Protein AF-A0ABD4W4F1-F1 (afdb_monomer_lite)

pLDDT: mean 93.48, std 4.85, range [56.66, 98.19]

Radius of gyration: 21.26 Å; chains: 1; bounding box: 43×36×50 Å

Secondary structure (DSSP, 8-state):
-HHHHHHHHHTTTSSTT-GGGEEGGGTEEEEEEEE-SSTT-SSPEEEEEEE-HHHHHHHHHHHHHHHHHHHHHHHHHTTSB----GGGGGTS---EETTEE--

Organism: NCBI:txid1584

Foldseek 3Di:
DVVVVVVCVVCPPPWQPDPVQADPVVRKGKDWDWDDPDPPDPGTDIDIDIGHPVVVVVVVVVVVVVVVVVVVVLVVQAQHQDDDDPVCVVPDDWDDDPSGTHD

Structure (mmCIF, N/CA/C/O backbone):
data_AF-A0ABD4W4F1-F1
#
_entry.id   AF-A0ABD4W4F1-F1
#
loop_
_atom_site.group_PDB
_atom_site.id
_atom_site.type_symbol
_atom_site.label_atom_id
_atom_site.label_alt_id
_atom_site.label_comp_id
_atom_site.label_asym_id
_atom_site.label_entity_id
_atom_site.label_seq_id
_atom_site.pdbx_PDB_ins_code
_atom_site.Cartn_x
_atom_site.Cartn_y
_atom_site.Cartn_z
_atom_site.occupancy
_atom_site.B_iso_or_equiv
_atom_site.auth_seq_id
_atom_site.auth_comp_id
_atom_site.auth_asym_id
_atom_site.auth_atom_id
_atom_site.pdbx_PDB_model_num
ATOM 1 N N . ALA A 1 1 ? -9.148 12.776 -2.364 1.00 56.66 1 ALA A N 1
ATOM 2 C CA . ALA A 1 1 ? -9.679 12.277 -1.079 1.00 56.66 1 ALA A CA 1
ATOM 3 C C . ALA A 1 1 ? -8.576 12.339 -0.018 1.00 56.66 1 ALA A C 1
ATOM 5 O O . ALA A 1 1 ? -7.902 11.344 0.211 1.00 56.66 1 ALA A O 1
ATOM 6 N N . SER A 1 2 ? -8.331 13.518 0.564 1.00 84.56 2 SER A N 1
ATOM 7 C CA . SER A 1 2 ? -7.242 13.734 1.534 1.00 84.56 2 SER A CA 1
ATOM 8 C C . SER A 1 2 ? -7.537 13.111 2.900 1.00 84.56 2 SER A C 1
ATOM 10 O O . SER A 1 2 ? -6.657 12.469 3.450 1.00 84.56 2 SER A O 1
ATOM 12 N N . PHE A 1 3 ? -8.778 13.203 3.396 1.00 90.38 3 PHE A N 1
ATOM 13 C CA . PHE A 1 3 ? -9.163 12.704 4.726 1.00 90.38 3 PHE A CA 1
ATOM 14 C C . PHE A 1 3 ? -8.828 11.222 4.948 1.00 90.38 3 PHE A C 1
ATOM 16 O O . PHE A 1 3 ? -8.102 10.885 5.875 1.00 90.38 3 PHE A O 1
ATOM 23 N N . VAL A 1 4 ? -9.303 10.336 4.062 1.00 90.56 4 VAL A N 1
ATOM 24 C CA . VAL A 1 4 ? -9.057 8.886 4.180 1.00 90.56 4 VAL A CA 1
ATOM 25 C C . VAL A 1 4 ? -7.562 8.575 4.133 1.00 90.56 4 VAL A C 1
ATOM 27 O O . VAL A 1 4 ? -7.087 7.722 4.874 1.00 90.56 4 VAL A O 1
ATOM 30 N N . HIS A 1 5 ? -6.813 9.272 3.275 1.00 93.00 5 HIS A N 1
ATOM 31 C CA . HIS A 1 5 ? -5.370 9.090 3.174 1.00 93.00 5 HIS A CA 1
ATOM 32 C C . HIS A 1 5 ? -4.656 9.523 4.458 1.00 93.00 5 HIS A C 1
ATOM 34 O O . HIS A 1 5 ? -3.864 8.754 4.987 1.00 93.00 5 HIS A O 1
ATOM 40 N N . SER A 1 6 ? -4.975 10.708 4.983 1.00 92.81 6 SER A N 1
ATOM 41 C CA . SER A 1 6 ? -4.426 11.214 6.242 1.00 92.81 6 SER A CA 1
ATOM 42 C C . SER A 1 6 ? -4.730 10.278 7.410 1.00 92.81 6 SER A C 1
ATOM 44 O O . SER A 1 6 ? -3.810 9.919 8.133 1.00 92.81 6 SER A O 1
ATOM 46 N N . LEU A 1 7 ? -5.974 9.801 7.527 1.00 94.00 7 LEU A N 1
ATOM 47 C CA . LEU A 1 7 ? -6.388 8.869 8.580 1.00 94.00 7 LEU A CA 1
ATOM 48 C C . LEU A 1 7 ? -5.610 7.544 8.518 1.00 94.00 7 LEU A C 1
ATOM 50 O O . LEU A 1 7 ? -5.205 7.004 9.541 1.00 94.00 7 LEU A O 1
ATOM 54 N N . ILE A 1 8 ? -5.386 7.009 7.312 1.00 93.75 8 ILE A N 1
ATOM 55 C CA . ILE A 1 8 ? -4.582 5.792 7.136 1.00 93.75 8 ILE A CA 1
ATOM 56 C C . ILE A 1 8 ? -3.120 6.052 7.505 1.00 93.75 8 ILE A C 1
ATOM 58 O O . ILE A 1 8 ? -2.515 5.211 8.159 1.00 93.75 8 ILE A O 1
ATOM 62 N N . MET A 1 9 ? -2.552 7.184 7.080 1.00 94.88 9 MET A N 1
ATOM 63 C CA . MET A 1 9 ? -1.149 7.526 7.335 1.00 94.88 9 MET A CA 1
ATOM 64 C C . MET A 1 9 ? -0.866 7.769 8.817 1.00 94.88 9 MET A C 1
ATOM 66 O O . MET A 1 9 ? 0.167 7.329 9.308 1.00 94.88 9 MET A O 1
ATOM 70 N N . GLU A 1 10 ? -1.787 8.420 9.526 1.00 95.50 10 GLU A N 1
ATOM 71 C CA . GLU A 1 10 ? -1.695 8.667 10.968 1.00 95.50 10 GLU A CA 1
ATOM 72 C C . GLU A 1 10 ? -1.617 7.364 11.772 1.00 95.50 10 GLU A C 1
ATOM 74 O O . GLU A 1 10 ? -0.819 7.247 12.695 1.00 95.50 10 GLU A O 1
ATOM 79 N N . HIS A 1 11 ? -2.396 6.361 11.371 1.00 95.38 11 HIS A N 1
ATOM 80 C CA . HIS A 1 11 ? -2.513 5.082 12.069 1.00 95.38 11 HIS A CA 1
ATOM 81 C C . HIS A 1 11 ? -1.644 3.961 11.484 1.00 95.38 11 HIS A C 1
ATOM 83 O O . HIS A 1 11 ? -1.759 2.796 11.885 1.00 95.38 11 HIS A O 1
ATOM 89 N N . MET A 1 12 ? -0.791 4.288 10.513 1.00 94.50 12 MET A N 1
ATOM 90 C CA . MET A 1 12 ? 0.039 3.308 9.829 1.00 94.50 12 MET A CA 1
ATOM 91 C C . MET A 1 12 ? 1.119 2.757 10.758 1.00 94.50 12 MET A C 1
ATOM 93 O O . MET A 1 12 ? 1.896 3.496 11.356 1.00 94.50 12 MET A O 1
ATOM 97 N N . GLY A 1 13 ? 1.207 1.432 10.836 1.00 94.69 13 GLY A N 1
ATOM 98 C CA . GLY A 1 13 ? 2.156 0.724 11.695 1.00 94.69 13 GLY A CA 1
ATOM 99 C C . GLY A 1 13 ? 1.669 0.529 13.132 1.00 94.69 13 GLY A C 1
ATOM 100 O O . GLY A 1 13 ? 2.350 -0.128 13.924 1.00 94.69 13 GLY A O 1
ATOM 101 N N . GLU A 1 14 ? 0.491 1.045 13.484 1.00 96.00 14 GLU A N 1
ATOM 102 C CA . GLU A 1 14 ? -0.037 0.932 14.836 1.00 96.00 14 GLU A CA 1
ATOM 103 C C . GLU A 1 14 ? -0.737 -0.397 15.115 1.00 96.00 14 GLU A C 1
ATOM 105 O O . GLU A 1 14 ? -0.739 -0.825 16.265 1.00 96.00 14 GLU A O 1
ATOM 110 N N . PHE A 1 15 ? -1.357 -1.064 14.140 1.00 96.88 15 PHE A N 1
ATOM 111 C CA . PHE A 1 15 ? -2.275 -2.189 14.410 1.00 96.88 15 PHE A CA 1
ATOM 112 C C . PHE A 1 15 ? -2.045 -3.418 13.525 1.00 96.88 15 PHE A C 1
ATOM 114 O O . PHE A 1 15 ? -2.454 -4.528 13.868 1.00 96.88 15 PHE A O 1
ATOM 121 N N . GLU A 1 16 ? -1.352 -3.244 12.408 1.00 96.12 16 GLU A N 1
ATOM 122 C CA . GLU A 1 16 ? -1.197 -4.192 11.306 1.00 96.12 16 GLU A CA 1
ATOM 123 C C . GLU A 1 16 ? -0.443 -5.470 11.692 1.00 96.12 16 GLU A C 1
ATOM 125 O O . GLU A 1 16 ? -0.582 -6.501 11.031 1.00 96.12 16 GLU A O 1
ATOM 130 N N . SER A 1 17 ? 0.349 -5.407 12.764 1.00 94.00 17 SER A N 1
ATOM 131 C CA . SER A 1 17 ? 1.138 -6.514 13.315 1.00 94.00 17 SER A CA 1
ATOM 132 C C . SER A 1 17 ? 0.741 -6.886 14.750 1.00 94.00 17 SER A C 1
ATOM 134 O O . SER A 1 17 ? 1.238 -7.875 15.296 1.00 94.00 17 SER A O 1
ATOM 136 N N . LYS A 1 18 ? -0.180 -6.141 15.379 1.00 96.19 18 LYS A N 1
ATOM 137 C CA . LYS A 1 18 ? -0.581 -6.375 16.771 1.00 96.19 18 LYS A CA 1
ATOM 138 C C . LYS A 1 18 ? -1.559 -7.539 16.861 1.00 96.19 18 LYS A C 1
ATOM 140 O O . LYS A 1 18 ? -2.661 -7.499 16.317 1.00 96.19 18 LYS A O 1
ATOM 145 N N . ARG A 1 19 ? -1.205 -8.571 17.636 1.00 94.69 19 ARG A N 1
ATOM 146 C CA . ARG A 1 19 ? -2.054 -9.763 17.817 1.00 94.69 19 ARG A CA 1
ATOM 147 C C . ARG A 1 19 ? -3.444 -9.433 18.370 1.00 94.69 19 ARG A C 1
ATOM 149 O O . ARG A 1 19 ? -4.405 -10.082 17.965 1.00 94.69 19 ARG A O 1
ATOM 156 N N . ALA A 1 20 ? -3.549 -8.430 19.241 1.00 96.50 20 ALA A N 1
ATOM 157 C CA . ALA A 1 20 ? -4.820 -7.958 19.794 1.00 96.50 20 ALA A CA 1
ATOM 158 C C . ALA A 1 20 ? -5.772 -7.394 18.722 1.00 96.50 20 ALA A C 1
ATOM 160 O O . ALA A 1 20 ? -6.984 -7.505 18.858 1.00 96.50 20 ALA A O 1
ATOM 161 N N . CYS A 1 21 ? -5.228 -6.862 17.626 1.00 96.44 21 CYS A N 1
ATOM 162 C CA . CYS A 1 21 ? -5.987 -6.306 16.506 1.00 96.44 21 CYS A CA 1
ATOM 163 C C . CYS A 1 21 ? -6.350 -7.369 15.453 1.00 96.44 21 CYS A C 1
ATOM 165 O O . CYS A 1 21 ? -6.925 -7.047 14.416 1.00 96.44 21 CYS A O 1
ATOM 167 N N . SER A 1 22 ? -5.997 -8.641 15.677 1.00 96.56 22 SER A N 1
ATOM 168 C CA . SER A 1 22 ? -6.222 -9.719 14.715 1.00 96.56 22 SER A CA 1
ATOM 169 C C . SER A 1 22 ? -7.667 -10.218 14.737 1.00 96.56 22 SER A C 1
ATOM 171 O O . SER A 1 22 ? -8.153 -10.742 15.738 1.00 96.56 22 SER A O 1
ATOM 173 N N . ILE A 1 23 ? -8.325 -10.164 13.581 1.00 96.62 23 ILE A N 1
ATOM 174 C CA . ILE A 1 23 ? -9.665 -10.702 13.360 1.00 96.62 23 ILE A CA 1
ATOM 175 C C . ILE A 1 23 ? -9.531 -12.031 12.613 1.00 96.62 23 ILE A C 1
ATOM 177 O O . ILE A 1 23 ? -9.490 -12.095 11.378 1.00 96.62 23 ILE A O 1
ATOM 181 N N . LYS A 1 24 ? -9.435 -13.120 13.387 1.00 93.62 24 LYS A N 1
ATOM 182 C CA . LYS A 1 24 ? -9.096 -14.467 12.888 1.00 93.62 24 LYS A CA 1
ATOM 183 C C . LYS A 1 24 ? -10.027 -14.962 11.779 1.00 93.62 24 LYS A C 1
ATOM 185 O O . LYS A 1 24 ? -9.532 -15.511 10.797 1.00 93.62 24 LYS A O 1
ATOM 190 N N . ALA A 1 25 ? -11.336 -14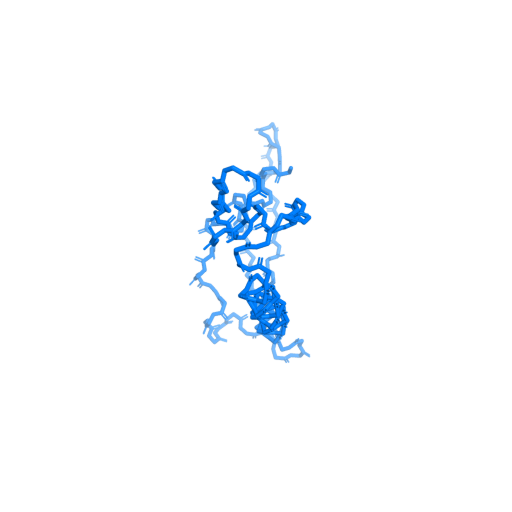.729 11.912 1.00 96.06 25 ALA A N 1
ATOM 191 C CA . ALA A 1 25 ? -12.348 -15.174 10.948 1.00 96.06 25 ALA A CA 1
ATOM 192 C C . ALA A 1 25 ? -12.067 -14.673 9.520 1.00 96.06 25 ALA A C 1
ATOM 194 O O . ALA A 1 25 ? -12.261 -15.403 8.553 1.00 96.06 25 ALA A O 1
ATOM 195 N N . TYR A 1 26 ? -11.522 -13.460 9.398 1.00 94.19 26 TYR A N 1
ATOM 196 C CA . TYR A 1 26 ? -11.236 -12.825 8.110 1.00 94.19 26 TYR A CA 1
ATOM 197 C C . TYR A 1 26 ? -9.744 -12.782 7.769 1.00 94.19 26 TYR A C 1
ATOM 199 O O . TYR A 1 26 ? -9.370 -12.294 6.699 1.00 94.19 26 TYR A O 1
ATOM 207 N N . ARG A 1 27 ? -8.881 -13.302 8.657 1.00 94.38 27 ARG A N 1
ATOM 208 C CA . ARG A 1 27 ? -7.413 -13.265 8.527 1.00 94.38 27 ARG A CA 1
ATOM 209 C C . ARG A 1 27 ? -6.904 -11.852 8.207 1.00 94.38 27 ARG A C 1
ATOM 211 O O . ARG A 1 27 ? -6.059 -11.665 7.331 1.00 94.38 27 ARG A O 1
ATOM 218 N N . THR A 1 28 ? -7.464 -10.867 8.901 1.00 96.81 28 THR A N 1
ATOM 219 C CA . THR A 1 28 ? -7.156 -9.440 8.751 1.00 96.81 28 THR A CA 1
ATOM 220 C C . THR A 1 28 ? -6.834 -8.846 10.113 1.00 96.81 28 THR A C 1
ATOM 222 O O . THR A 1 28 ? -7.216 -9.405 11.141 1.00 96.81 28 THR A O 1
ATOM 225 N N . TYR A 1 29 ? -6.155 -7.710 10.117 1.00 97.62 29 TYR A N 1
ATOM 226 C CA . TYR A 1 29 ? -6.039 -6.845 11.282 1.00 97.62 29 TYR A CA 1
ATOM 227 C C . TYR A 1 29 ? -7.058 -5.721 11.155 1.00 97.62 29 TYR A C 1
ATOM 229 O O . TYR A 1 29 ? -7.404 -5.338 10.033 1.00 97.62 29 TYR A O 1
ATOM 237 N N . GLY A 1 30 ? -7.575 -5.239 12.278 1.00 97.06 30 GLY A N 1
ATOM 238 C CA . GLY A 1 30 ? -8.555 -4.165 12.306 1.00 97.06 30 GLY A CA 1
ATOM 239 C C . GLY A 1 30 ? -8.354 -3.227 13.485 1.00 97.06 30 GLY A C 1
ATOM 240 O O . GLY A 1 30 ? -7.957 -3.659 14.568 1.00 97.06 30 GLY A O 1
ATOM 241 N N . MET A 1 31 ? -8.664 -1.956 13.268 1.00 96.56 31 MET A N 1
ATOM 242 C CA . MET A 1 31 ? -8.698 -0.918 14.290 1.00 96.56 31 MET A CA 1
ATOM 243 C C . MET A 1 31 ? -9.938 -0.051 14.101 1.00 96.56 31 MET A C 1
ATOM 245 O O . MET A 1 31 ? -10.429 0.110 12.986 1.00 96.56 31 MET A O 1
ATOM 249 N N . THR A 1 32 ? -10.462 0.486 15.200 1.00 96.88 32 THR A N 1
ATOM 250 C CA . THR A 1 32 ? -11.551 1.462 15.169 1.00 96.88 32 THR A CA 1
ATOM 251 C C . THR A 1 32 ? -11.042 2.781 15.712 1.00 96.88 32 THR A C 1
ATOM 253 O O . THR A 1 32 ? -10.470 2.803 16.799 1.00 96.88 32 THR A O 1
ATOM 256 N N . VAL A 1 33 ? -11.271 3.858 14.971 1.00 95.62 33 VAL A N 1
ATOM 257 C CA . VAL A 1 33 ? -10.844 5.215 15.326 1.00 95.62 33 VAL A CA 1
ATOM 258 C C . VAL A 1 33 ? -12.043 6.154 15.295 1.00 95.62 33 VAL A C 1
ATOM 260 O O . VAL A 1 33 ? -13.030 5.883 14.606 1.00 95.62 33 VAL A O 1
ATOM 263 N N . LYS A 1 34 ? -11.979 7.233 16.072 1.00 95.44 34 LYS A N 1
ATOM 264 C CA . LYS A 1 34 ? -12.998 8.286 16.092 1.00 95.44 34 LYS A CA 1
ATOM 265 C C . LYS A 1 34 ? -12.429 9.527 15.429 1.00 95.44 34 LYS A C 1
ATOM 267 O O . LYS A 1 34 ? -11.351 9.963 15.813 1.00 95.44 34 LYS A O 1
ATOM 272 N N . ALA A 1 35 ? -13.147 10.076 14.459 1.00 93.06 35 ALA A N 1
ATOM 273 C CA . ALA A 1 35 ? -12.768 11.324 13.810 1.00 93.06 35 ALA A CA 1
ATOM 274 C C . ALA A 1 35 ? -14.006 12.056 13.281 1.00 93.06 35 ALA A C 1
ATOM 276 O O . ALA A 1 35 ? -15.052 11.444 13.046 1.00 93.06 35 ALA A O 1
ATOM 277 N N . LYS A 1 36 ? -13.881 13.359 13.042 1.00 91.88 36 LYS A N 1
ATOM 278 C CA . LYS A 1 36 ? -14.881 14.119 12.287 1.00 91.88 36 LYS A CA 1
ATOM 279 C C . LYS A 1 36 ? -14.718 13.847 10.795 1.00 91.88 36 LYS A C 1
ATOM 281 O O . LYS A 1 36 ? -13.595 13.876 10.293 1.00 91.88 36 LYS A O 1
ATOM 286 N N . LEU A 1 37 ? -15.816 13.582 10.085 1.00 89.00 37 LEU A N 1
ATOM 287 C CA . LEU A 1 37 ? -15.761 13.378 8.633 1.00 89.00 37 LEU A CA 1
ATOM 288 C C . LEU A 1 37 ? -15.638 14.719 7.902 1.00 89.00 37 LEU A C 1
ATOM 290 O O . LEU A 1 37 ? -14.909 14.824 6.914 1.00 89.00 37 LEU A O 1
ATOM 294 N N . TYR A 1 38 ? -16.329 15.733 8.418 1.00 88.31 38 TYR A N 1
ATOM 295 C CA . TYR A 1 38 ? -16.267 17.115 7.956 1.00 88.31 38 TYR A CA 1
ATOM 296 C C . TYR A 1 38 ? -15.926 18.054 9.116 1.00 88.31 38 TYR A C 1
ATOM 298 O O . TYR A 1 38 ? -16.161 17.732 10.278 1.00 88.31 38 TYR A O 1
ATOM 306 N N . ALA A 1 39 ? -15.338 19.214 8.819 1.00 85.62 39 ALA A N 1
ATOM 307 C CA . ALA A 1 39 ? -14.871 20.141 9.855 1.00 85.62 39 ALA A CA 1
ATOM 308 C C . ALA A 1 39 ? -16.016 20.692 10.730 1.00 85.62 39 ALA A C 1
ATOM 310 O O . ALA A 1 39 ? -15.808 21.003 11.903 1.00 85.62 39 ALA A O 1
ATOM 311 N N . ASP A 1 40 ? -17.212 20.780 10.154 1.00 90.75 40 ASP A N 1
ATOM 312 C CA . ASP A 1 40 ? -18.459 21.254 10.746 1.00 90.75 40 ASP A CA 1
ATOM 313 C C . ASP A 1 40 ? -19.292 20.148 11.415 1.00 90.75 40 ASP A C 1
ATOM 315 O O . ASP A 1 40 ? -20.321 20.454 12.011 1.00 90.75 40 ASP A O 1
ATOM 319 N N . ASP A 1 41 ? -18.853 18.882 11.382 1.00 91.19 41 ASP A N 1
ATOM 320 C CA . ASP A 1 41 ? -19.545 17.812 12.108 1.00 91.19 41 ASP A CA 1
ATOM 321 C C . ASP A 1 41 ? -19.555 18.124 13.622 1.00 91.19 41 ASP A C 1
ATOM 323 O O . ASP A 1 41 ? -18.522 18.406 14.244 1.00 91.19 41 ASP A O 1
ATOM 327 N N . GLU A 1 42 ? -20.728 18.006 14.244 1.00 90.69 42 GLU A N 1
ATOM 328 C CA . GLU A 1 42 ? -20.906 18.170 15.694 1.00 90.69 42 GLU A CA 1
ATOM 329 C C . GLU A 1 42 ? -20.430 16.947 16.491 1.00 90.69 42 GLU A C 1
ATOM 331 O O . GLU A 1 42 ? -20.115 17.053 17.676 1.00 90.69 42 GLU A O 1
ATOM 336 N N . THR A 1 43 ? -20.361 15.780 15.845 1.00 93.19 43 THR A N 1
ATOM 337 C CA . THR A 1 43 ? -20.058 14.497 16.491 1.00 93.19 43 THR A CA 1
ATOM 338 C C . THR A 1 43 ? -18.959 13.738 15.763 1.00 93.19 43 THR A C 1
ATOM 340 O O . THR A 1 43 ? -18.853 13.774 14.536 1.00 93.19 43 THR A O 1
ATOM 343 N N . ASP A 1 44 ? -18.156 13.006 16.532 1.00 93.44 44 ASP A N 1
ATOM 344 C CA . ASP A 1 44 ? -17.181 12.084 15.965 1.00 93.44 44 ASP A CA 1
ATOM 345 C C . ASP A 1 44 ? -17.874 10.842 15.410 1.00 93.44 44 ASP A C 1
ATOM 347 O O . ASP A 1 44 ? -18.762 10.251 16.034 1.00 93.44 44 ASP A O 1
ATOM 351 N N . ARG A 1 45 ? -17.399 10.392 14.252 1.00 93.81 45 ARG A N 1
ATOM 352 C CA . ARG A 1 45 ? -17.835 9.152 13.616 1.00 93.81 45 ARG A CA 1
ATOM 353 C C . ARG A 1 45 ? -16.803 8.058 13.845 1.00 93.81 45 ARG A C 1
ATOM 355 O O . ARG A 1 45 ? -15.604 8.317 13.941 1.00 93.81 45 ARG A O 1
ATOM 362 N N . TYR A 1 46 ? -17.280 6.819 13.913 1.00 95.75 46 TYR A N 1
ATOM 363 C CA . TYR A 1 46 ? -16.419 5.646 14.011 1.00 95.75 46 TYR A CA 1
ATOM 364 C C . TYR A 1 46 ? -15.974 5.201 12.620 1.00 95.75 46 TYR A C 1
ATOM 366 O O . TYR A 1 46 ? -16.803 4.937 11.749 1.00 95.75 46 TYR A O 1
ATOM 374 N N . PHE A 1 47 ? -14.666 5.061 12.436 1.00 95.75 47 PHE A N 1
ATOM 375 C CA . PHE A 1 47 ? -14.062 4.506 11.233 1.00 95.75 47 PHE A CA 1
ATOM 376 C C . PHE A 1 47 ? -13.373 3.191 11.568 1.00 95.75 47 PHE A C 1
ATOM 378 O O . PHE A 1 47 ? -12.570 3.120 12.497 1.00 95.75 47 PHE A O 1
ATOM 385 N N . HIS A 1 48 ? -13.672 2.152 10.792 1.00 95.75 48 HIS A N 1
ATOM 386 C CA . HIS A 1 48 ? -13.025 0.851 10.915 1.00 95.75 48 HIS A CA 1
ATOM 387 C C . HIS A 1 48 ? -11.973 0.702 9.819 1.00 95.75 48 HIS A C 1
ATOM 389 O O . HIS A 1 48 ? -12.295 0.646 8.631 1.00 95.75 48 HIS A O 1
ATOM 395 N N . ILE A 1 49 ? -10.711 0.640 10.226 1.00 96.00 49 ILE A N 1
ATOM 396 C CA . ILE A 1 49 ? -9.566 0.478 9.335 1.00 96.00 49 ILE A CA 1
ATOM 397 C C . ILE A 1 49 ? -9.177 -0.994 9.353 1.00 96.00 49 ILE A C 1
ATOM 399 O O . ILE A 1 49 ? -8.993 -1.576 10.421 1.00 96.00 49 ILE A O 1
ATOM 403 N N . TYR A 1 50 ? -9.045 -1.600 8.174 1.00 96.56 50 TYR A N 1
ATOM 404 C CA . TYR A 1 50 ? -8.667 -3.002 8.037 1.00 96.56 50 TYR A CA 1
ATOM 405 C C . TYR A 1 50 ? -7.394 -3.155 7.214 1.00 96.56 50 TYR A C 1
ATOM 407 O O . TYR A 1 50 ? -7.258 -2.573 6.140 1.00 96.56 50 TYR A O 1
ATOM 415 N N . TYR A 1 51 ? -6.499 -4.018 7.688 1.00 96.94 51 TYR A N 1
ATOM 416 C CA . TYR A 1 51 ? -5.247 -4.351 7.024 1.00 96.94 51 TYR A CA 1
ATOM 417 C C . TYR A 1 51 ? -5.133 -5.851 6.751 1.00 96.94 51 TYR A C 1
ATOM 419 O O . TYR A 1 51 ? -5.131 -6.682 7.664 1.00 96.94 51 TYR A O 1
ATOM 427 N N . LYS A 1 52 ? -4.980 -6.207 5.471 1.00 96.06 52 LYS A N 1
ATOM 428 C CA . LYS A 1 52 ? -4.882 -7.597 5.015 1.00 96.06 52 LYS A CA 1
ATOM 429 C C . LYS A 1 52 ? -3.476 -7.904 4.506 1.00 96.06 52 LYS A C 1
ATOM 431 O O . LYS A 1 52 ? -3.195 -7.748 3.320 1.00 96.06 52 LYS A O 1
ATOM 436 N N . ALA A 1 53 ? -2.636 -8.448 5.387 1.00 94.50 53 ALA A N 1
ATOM 437 C CA . ALA A 1 53 ? -1.236 -8.778 5.097 1.00 94.50 53 ALA A CA 1
ATOM 438 C C . ALA A 1 53 ? -1.051 -9.625 3.822 1.00 94.50 53 ALA A C 1
ATOM 440 O O . ALA A 1 53 ? -0.198 -9.327 2.995 1.00 94.50 53 ALA A O 1
ATOM 441 N N . LYS A 1 54 ? -1.902 -10.640 3.595 1.00 94.69 54 LYS A N 1
ATOM 442 C CA . LYS A 1 54 ? -1.828 -11.468 2.374 1.00 94.69 54 LYS A CA 1
ATOM 443 C C . LYS A 1 54 ? -2.051 -10.652 1.093 1.00 94.69 54 LYS A C 1
ATOM 445 O O . LYS A 1 54 ? -1.433 -10.943 0.075 1.00 94.69 54 LYS A O 1
ATOM 450 N N . LYS A 1 55 ? -2.953 -9.665 1.134 1.00 95.44 55 LYS A N 1
ATOM 451 C CA . LYS A 1 55 ? -3.242 -8.806 -0.020 1.00 95.44 55 LYS A CA 1
ATOM 452 C C . LYS A 1 55 ? -2.046 -7.894 -0.299 1.00 95.44 55 LYS A C 1
ATOM 454 O O . LYS A 1 55 ? -1.546 -7.916 -1.414 1.00 95.44 55 LYS A O 1
ATOM 459 N N . GLN A 1 56 ? -1.539 -7.217 0.731 1.00 95.69 56 GLN A N 1
ATOM 460 C CA . GLN A 1 56 ? -0.365 -6.347 0.629 1.00 95.69 56 GLN A CA 1
ATOM 461 C C . GLN A 1 56 ? 0.867 -7.102 0.105 1.00 95.69 56 GLN A C 1
ATOM 463 O O . GLN A 1 56 ? 1.518 -6.634 -0.824 1.00 95.69 56 GLN A O 1
ATOM 468 N N . ALA A 1 57 ? 1.135 -8.309 0.614 1.00 96.25 57 ALA A N 1
ATOM 469 C CA . ALA A 1 57 ? 2.227 -9.146 0.120 1.00 96.25 57 ALA A CA 1
ATOM 470 C C . ALA A 1 57 ? 2.058 -9.528 -1.362 1.00 96.25 57 ALA A C 1
ATOM 472 O O . ALA A 1 57 ? 3.015 -9.465 -2.128 1.00 96.25 57 ALA A O 1
ATOM 473 N N . SER A 1 58 ? 0.843 -9.894 -1.783 1.00 97.50 58 SER A N 1
ATOM 474 C CA . SER A 1 58 ? 0.559 -10.246 -3.179 1.00 97.50 58 SER A CA 1
ATOM 475 C C . SER A 1 58 ? 0.675 -9.051 -4.126 1.00 97.50 58 SER A C 1
ATOM 477 O O . SER A 1 58 ? 1.166 -9.208 -5.240 1.00 97.50 58 SER A O 1
ATOM 479 N N . GLU A 1 59 ? 0.195 -7.878 -3.712 1.00 97.75 59 GLU A N 1
ATOM 480 C CA . GLU A 1 59 ? 0.283 -6.643 -4.498 1.00 97.75 59 GLU A CA 1
ATOM 481 C C . GLU A 1 59 ? 1.735 -6.193 -4.630 1.00 97.75 59 GLU A C 1
ATOM 483 O O . GLU A 1 59 ? 2.168 -5.864 -5.733 1.00 97.75 59 GLU A O 1
ATOM 488 N N . ARG A 1 60 ? 2.507 -6.278 -3.540 1.00 97.38 60 ARG A N 1
ATOM 489 C CA . ARG A 1 60 ? 3.940 -5.999 -3.562 1.00 97.38 60 ARG A CA 1
ATOM 490 C C . ARG A 1 60 ? 4.679 -6.955 -4.490 1.00 97.38 60 ARG A C 1
ATOM 492 O O . ARG A 1 60 ? 5.358 -6.489 -5.386 1.00 97.38 60 ARG A O 1
ATOM 499 N N . ALA A 1 61 ? 4.497 -8.266 -4.338 1.00 98.06 61 ALA A N 1
ATOM 500 C CA . ALA A 1 61 ? 5.1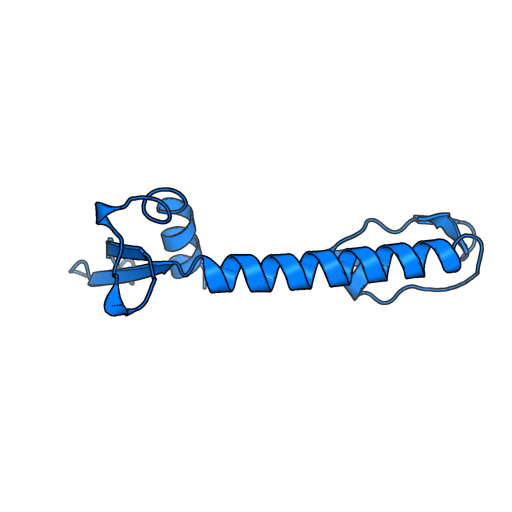69 -9.249 -5.190 1.00 98.06 61 ALA A CA 1
ATOM 501 C C . ALA A 1 61 ? 4.871 -9.034 -6.684 1.00 98.06 61 ALA A C 1
ATOM 503 O O . ALA A 1 61 ? 5.758 -9.171 -7.520 1.00 98.06 61 ALA A O 1
ATOM 504 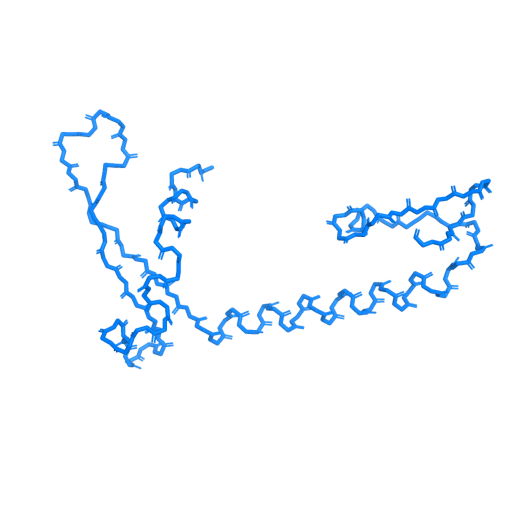N N . ARG A 1 62 ? 3.631 -8.660 -7.025 1.00 98.06 62 ARG A N 1
ATOM 505 C CA . ARG A 1 62 ? 3.257 -8.321 -8.401 1.00 98.06 62 ARG A CA 1
ATOM 506 C C . ARG A 1 62 ? 3.957 -7.055 -8.897 1.00 98.06 62 ARG A C 1
ATOM 508 O O . ARG A 1 62 ? 4.349 -7.025 -10.057 1.00 98.06 62 ARG A O 1
ATOM 515 N N . LEU A 1 63 ? 4.054 -6.026 -8.055 1.00 97.44 63 LEU A N 1
ATOM 516 C CA . LEU A 1 63 ? 4.732 -4.782 -8.407 1.00 97.44 63 LEU A CA 1
ATOM 517 C C . LEU A 1 63 ? 6.228 -5.020 -8.630 1.00 97.44 63 LEU A C 1
ATOM 519 O O . LEU A 1 63 ? 6.724 -4.648 -9.681 1.00 97.44 63 LEU A O 1
ATOM 523 N N . GLU A 1 64 ? 6.908 -5.693 -7.699 1.00 98.19 64 GLU A N 1
ATOM 524 C CA . GLU A 1 64 ? 8.338 -6.027 -7.826 1.00 98.19 64 GLU A CA 1
ATOM 525 C C . GLU A 1 64 ? 8.597 -6.811 -9.126 1.00 98.19 64 GLU A C 1
ATOM 527 O O . GLU A 1 64 ? 9.446 -6.429 -9.920 1.00 98.19 64 GLU A O 1
ATOM 532 N N . ALA A 1 65 ? 7.774 -7.823 -9.432 1.00 98.12 65 ALA A N 1
ATOM 533 C CA . ALA A 1 65 ? 7.912 -8.590 -10.672 1.00 98.12 65 ALA A CA 1
ATOM 534 C C . ALA A 1 65 ? 7.691 -7.754 -11.952 1.00 98.12 65 ALA A C 1
ATOM 536 O O . ALA A 1 65 ? 8.269 -8.054 -13.000 1.00 98.12 65 ALA A O 1
ATOM 537 N N . ASP A 1 66 ? 6.832 -6.730 -11.904 1.00 97.38 66 ASP A N 1
ATOM 538 C CA . ASP A 1 66 ? 6.651 -5.807 -13.029 1.00 97.38 66 ASP A CA 1
ATOM 539 C C . ASP A 1 66 ? 7.858 -4.874 -13.179 1.00 97.38 66 ASP A C 1
ATOM 541 O O . ASP A 1 66 ? 8.319 -4.663 -14.299 1.00 97.38 66 ASP A O 1
ATOM 545 N N . LEU A 1 67 ? 8.412 -4.385 -12.065 1.00 97.50 67 LEU A N 1
ATOM 546 C CA . LEU A 1 67 ? 9.625 -3.566 -12.049 1.00 97.50 67 LEU A CA 1
ATOM 547 C C . LEU A 1 67 ? 10.836 -4.337 -12.587 1.00 97.50 67 LEU A C 1
ATOM 549 O O . LEU A 1 67 ? 11.520 -3.817 -13.466 1.00 97.50 67 LEU A O 1
ATOM 553 N N . ASP A 1 68 ? 11.028 -5.590 -12.170 1.00 97.94 68 ASP A N 1
ATOM 554 C CA . ASP A 1 68 ? 12.092 -6.468 -12.681 1.00 97.94 68 ASP A CA 1
ATOM 555 C C . ASP A 1 68 ? 11.978 -6.656 -14.201 1.00 97.94 68 ASP A C 1
ATOM 557 O O . ASP A 1 68 ? 12.959 -6.604 -14.949 1.00 97.94 68 ASP A O 1
ATOM 561 N N . ARG A 1 69 ? 10.748 -6.849 -14.698 1.00 96.75 69 ARG A N 1
ATOM 562 C CA . ARG A 1 69 ? 10.495 -6.958 -16.139 1.00 96.75 69 ARG A CA 1
ATOM 563 C C . ARG A 1 69 ? 10.815 -5.651 -16.858 1.00 96.75 69 ARG A C 1
ATOM 565 O O . ARG A 1 69 ? 11.409 -5.688 -17.934 1.00 96.75 69 ARG A O 1
ATOM 572 N N . MET A 1 70 ? 10.408 -4.519 -16.287 1.00 95.88 70 MET A N 1
ATOM 573 C CA . MET A 1 70 ? 10.684 -3.198 -16.845 1.00 95.88 70 MET A CA 1
ATOM 574 C C . MET A 1 70 ? 12.191 -2.942 -16.925 1.00 95.88 70 MET A C 1
ATOM 576 O O . MET A 1 70 ? 12.668 -2.508 -17.971 1.00 95.88 70 MET A O 1
ATOM 580 N N . GLU A 1 71 ? 12.946 -3.269 -15.879 1.00 95.44 71 GLU A N 1
ATOM 581 C CA . GLU A 1 71 ? 14.405 -3.148 -15.856 1.00 95.44 71 GLU A CA 1
ATOM 582 C C . GLU A 1 71 ? 15.069 -4.029 -16.922 1.00 95.44 71 GLU A C 1
ATOM 584 O O . GLU A 1 71 ? 15.856 -3.538 -17.735 1.00 95.44 71 GLU A O 1
ATOM 589 N N . ALA A 1 72 ? 14.658 -5.295 -17.028 1.00 96.00 72 ALA A N 1
ATOM 590 C CA . ALA A 1 72 ? 15.175 -6.208 -18.044 1.00 96.00 72 ALA A CA 1
ATOM 591 C C . ALA A 1 72 ? 14.872 -5.752 -19.485 1.00 96.00 72 ALA A C 1
ATOM 593 O O . ALA A 1 72 ? 15.630 -6.044 -20.413 1.00 96.00 72 ALA A O 1
ATOM 594 N N . GLU A 1 73 ? 13.748 -5.069 -19.714 1.00 94.12 73 GLU A N 1
ATOM 595 C CA . GLU A 1 73 ? 13.431 -4.461 -21.009 1.00 94.12 73 GLU A CA 1
ATOM 596 C C . GLU A 1 73 ? 14.287 -3.222 -21.279 1.00 94.12 73 GLU A C 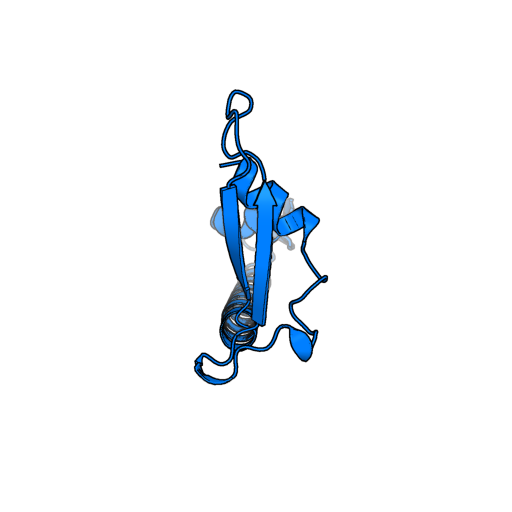1
ATOM 598 O O . GLU A 1 73 ? 14.811 -3.078 -22.386 1.00 94.12 73 GLU A O 1
ATOM 603 N N . MET A 1 74 ? 14.477 -2.362 -20.275 1.00 94.50 74 MET A N 1
ATOM 604 C CA . MET A 1 74 ? 15.346 -1.189 -20.375 1.00 94.50 74 MET A CA 1
ATOM 605 C C . MET A 1 74 ? 16.778 -1.593 -20.733 1.00 94.50 74 MET A C 1
ATOM 607 O O . MET A 1 74 ? 17.347 -1.038 -21.674 1.00 94.50 74 MET A O 1
ATOM 611 N N . ASP A 1 75 ? 17.332 -2.613 -20.077 1.00 94.19 75 ASP A N 1
ATOM 612 C CA . ASP A 1 75 ? 18.682 -3.112 -20.356 1.00 94.19 75 ASP A CA 1
ATOM 613 C C . ASP A 1 75 ? 18.877 -3.560 -21.808 1.00 94.19 75 ASP A C 1
ATOM 615 O O . ASP A 1 75 ? 19.908 -3.274 -22.418 1.00 94.19 75 ASP A O 1
ATOM 619 N N . LYS A 1 76 ? 17.866 -4.195 -22.411 1.00 93.06 76 LYS A N 1
ATOM 620 C CA . LYS A 1 76 ? 17.910 -4.627 -23.822 1.00 93.06 76 LYS A CA 1
ATOM 621 C C . LYS A 1 76 ? 17.886 -3.456 -24.806 1.00 93.06 76 LYS A C 1
ATOM 623 O O . LYS A 1 76 ? 18.320 -3.603 -25.953 1.00 93.06 76 LYS A O 1
ATOM 628 N N . ILE A 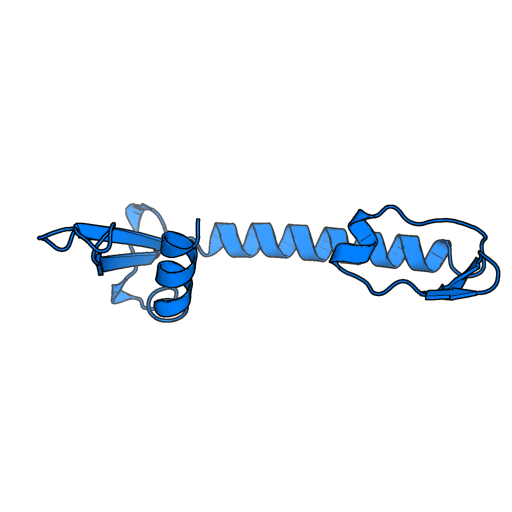1 77 ? 17.328 -2.326 -24.382 1.00 92.88 77 ILE A N 1
ATOM 629 C CA . ILE A 1 77 ? 17.075 -1.144 -25.210 1.00 92.88 77 ILE A CA 1
ATOM 630 C C . ILE A 1 77 ? 18.200 -0.104 -25.070 1.00 92.88 77 ILE A C 1
ATOM 632 O O . ILE A 1 77 ? 18.319 0.780 -25.921 1.00 92.88 77 ILE A O 1
ATOM 636 N N . LYS A 1 78 ? 19.077 -0.224 -24.063 1.00 91.75 78 LYS A N 1
ATOM 637 C CA . LYS A 1 78 ? 20.237 0.663 -23.879 1.00 91.75 78 LYS A CA 1
ATOM 638 C C . LYS A 1 78 ? 21.057 0.819 -25.168 1.00 91.75 78 LYS A C 1
ATOM 640 O O . LYS A 1 78 ? 21.332 -0.140 -25.889 1.00 91.75 78 LYS A O 1
ATOM 645 N N . GLY A 1 79 ? 21.437 2.058 -25.468 1.00 88.56 79 GLY A N 1
ATOM 646 C CA . GLY A 1 79 ? 22.177 2.452 -26.667 1.00 88.56 79 GLY A CA 1
ATOM 647 C C . GLY A 1 79 ? 21.345 2.523 -27.954 1.00 88.56 79 GLY A C 1
ATOM 648 O O . GLY A 1 79 ? 21.895 2.884 -28.998 1.00 88.56 79 GLY A O 1
ATOM 649 N N . ARG A 1 80 ? 20.042 2.210 -27.908 1.00 90.56 80 ARG A N 1
ATOM 650 C CA . ARG A 1 80 ? 19.131 2.295 -29.060 1.00 90.56 80 ARG A CA 1
ATOM 651 C C . ARG A 1 80 ? 18.312 3.579 -29.019 1.00 90.56 80 ARG A C 1
ATOM 653 O O . ARG A 1 80 ? 17.979 4.084 -27.948 1.00 90.56 80 ARG A O 1
ATOM 660 N N . GLU A 1 81 ? 17.962 4.077 -30.200 1.00 90.56 81 GLU A N 1
ATOM 661 C CA . GLU A 1 81 ? 16.988 5.157 -30.356 1.00 90.56 81 GLU A CA 1
ATOM 662 C C . GLU A 1 81 ? 15.591 4.589 -30.116 1.00 90.56 81 GLU A C 1
ATOM 664 O O . GLU A 1 81 ? 15.001 3.938 -30.978 1.00 90.56 81 GLU A O 1
ATOM 669 N N . TYR A 1 82 ? 15.096 4.750 -28.893 1.00 88.19 82 TYR A N 1
ATOM 670 C CA . TYR A 1 82 ? 13.810 4.209 -28.482 1.00 88.19 82 TYR A CA 1
ATOM 671 C C . TYR A 1 82 ? 13.246 5.026 -27.330 1.00 88.19 82 TYR A C 1
ATOM 673 O O . TYR A 1 82 ? 13.925 5.215 -26.327 1.00 88.19 82 TYR A O 1
ATOM 681 N N . LYS A 1 83 ? 11.993 5.469 -27.443 1.00 88.50 83 LYS A N 1
ATOM 682 C CA . LYS A 1 83 ? 11.300 6.174 -26.360 1.00 88.50 83 LYS A CA 1
ATOM 683 C C . LYS A 1 83 ? 10.492 5.183 -25.538 1.00 88.50 83 LYS A C 1
ATOM 685 O O . LYS A 1 83 ? 9.537 4.589 -26.038 1.00 88.50 83 LYS A O 1
ATOM 690 N N . LEU A 1 84 ? 10.876 5.017 -24.276 1.00 91.31 84 LEU A N 1
ATOM 691 C CA . LEU A 1 84 ? 10.133 4.171 -23.350 1.00 91.31 84 LEU A CA 1
ATOM 692 C C . LEU A 1 84 ? 8.742 4.767 -23.066 1.00 91.31 84 LEU A C 1
ATOM 694 O O . LEU A 1 84 ? 8.576 5.989 -23.062 1.00 91.31 84 LEU A O 1
ATOM 698 N N . PRO A 1 85 ? 7.723 3.926 -22.815 1.00 93.00 85 PRO A N 1
ATOM 699 C CA . PRO A 1 85 ? 6.401 4.403 -22.430 1.00 93.00 85 PRO A CA 1
ATOM 700 C C . PRO A 1 85 ? 6.433 5.239 -21.141 1.00 93.00 85 PRO A C 1
ATOM 702 O O . PRO A 1 85 ? 7.174 4.928 -20.212 1.00 93.00 85 PRO A O 1
ATOM 705 N N . LYS A 1 86 ? 5.521 6.213 -21.014 1.00 91.94 86 LYS A N 1
ATOM 706 C CA . LYS A 1 86 ? 5.424 7.099 -19.833 1.00 91.94 86 LYS A CA 1
ATOM 707 C C . LYS A 1 86 ? 5.310 6.371 -18.489 1.00 91.94 86 LYS A C 1
ATOM 709 O O . LYS A 1 86 ? 5.697 6.917 -17.467 1.00 91.94 86 LYS A O 1
ATOM 714 N N . ARG A 1 87 ? 4.803 5.131 -18.463 1.00 93.75 87 ARG A N 1
ATOM 715 C CA . ARG A 1 87 ? 4.719 4.337 -17.222 1.00 93.75 87 ARG A CA 1
ATOM 716 C C . ARG A 1 87 ? 6.090 4.090 -16.573 1.00 93.75 87 ARG A C 1
ATOM 718 O O . ARG A 1 87 ? 6.143 3.898 -15.368 1.00 93.75 87 ARG A O 1
ATOM 725 N N . TYR A 1 88 ? 7.176 4.095 -17.352 1.00 94.44 88 TYR A N 1
ATOM 726 C CA . TYR A 1 88 ? 8.535 3.913 -16.832 1.00 94.44 88 TYR A CA 1
ATOM 727 C C . TYR A 1 88 ? 8.988 5.137 -16.039 1.00 94.44 88 TYR A C 1
ATOM 729 O O . TYR A 1 88 ? 9.626 4.968 -15.012 1.00 94.44 88 TYR A O 1
ATOM 737 N N . GLU A 1 89 ? 8.558 6.341 -16.423 1.00 93.38 89 GLU A N 1
ATOM 738 C CA . GLU A 1 89 ? 8.869 7.590 -15.709 1.00 93.38 89 GLU A CA 1
ATOM 739 C C . GLU A 1 89 ? 8.260 7.642 -14.300 1.00 93.38 89 GLU A C 1
ATOM 741 O O . GLU A 1 89 ? 8.710 8.412 -13.456 1.00 93.38 89 GLU A O 1
ATOM 746 N N . HIS A 1 90 ? 7.233 6.829 -14.028 1.00 94.31 90 HIS A N 1
ATOM 747 C CA . HIS A 1 90 ? 6.631 6.750 -12.699 1.00 94.31 90 HIS A CA 1
ATOM 748 C C . HIS A 1 90 ? 7.525 6.016 -11.688 1.00 94.31 90 HIS A C 1
ATOM 750 O O . HIS A 1 90 ? 7.478 6.325 -10.500 1.00 94.31 90 HIS A O 1
ATOM 756 N N . TYR A 1 91 ? 8.332 5.058 -12.154 1.00 94.94 91 TYR A N 1
ATOM 757 C CA . TYR A 1 91 ? 9.143 4.187 -11.298 1.00 94.94 91 TYR A CA 1
ATOM 758 C C . TYR A 1 91 ? 10.654 4.392 -11.478 1.00 94.94 91 TYR A C 1
ATOM 760 O O . TYR A 1 91 ? 11.420 4.111 -10.561 1.00 94.94 91 TYR A O 1
ATOM 768 N N . PHE A 1 92 ? 11.087 4.907 -12.630 1.00 94.31 92 PHE A N 1
ATOM 769 C CA . PHE A 1 92 ? 12.488 5.050 -13.012 1.00 94.31 92 PHE A CA 1
ATOM 770 C C . PHE A 1 92 ? 12.779 6.452 -13.543 1.00 94.31 92 PHE A C 1
ATOM 772 O O . PHE A 1 92 ? 11.959 7.080 -14.215 1.00 94.31 92 PHE A O 1
ATOM 779 N N . LYS A 1 93 ? 14.000 6.927 -13.292 1.00 92.38 93 LYS A N 1
ATOM 780 C CA . LYS A 1 93 ? 14.520 8.149 -13.905 1.00 92.38 93 LYS A CA 1
ATOM 781 C C . LYS A 1 93 ? 15.226 7.792 -15.210 1.00 92.38 93 LYS A C 1
ATOM 783 O O . LYS A 1 93 ? 16.313 7.238 -15.166 1.00 92.38 93 LYS A O 1
ATOM 788 N N . LEU A 1 94 ? 14.620 8.157 -16.336 1.00 93.44 94 LEU A N 1
ATOM 789 C CA . LEU A 1 94 ? 15.113 7.794 -17.664 1.00 93.44 94 LEU A CA 1
ATOM 790 C C . LEU A 1 94 ? 16.125 8.810 -18.202 1.00 93.44 94 LEU A C 1
ATOM 792 O O . LEU A 1 94 ? 15.842 10.009 -18.265 1.00 93.44 94 LEU A O 1
ATOM 796 N N . THR A 1 95 ? 17.271 8.319 -18.662 1.00 91.38 95 THR A N 1
ATOM 797 C CA . THR A 1 95 ? 18.354 9.122 -19.236 1.00 91.38 95 THR A CA 1
ATOM 798 C C . THR A 1 95 ? 18.474 8.866 -20.732 1.00 91.38 95 THR A C 1
ATOM 800 O O . THR A 1 95 ? 18.621 7.729 -21.188 1.00 91.38 95 THR A O 1
ATOM 803 N N . TYR A 1 96 ? 18.465 9.953 -21.504 1.00 92.31 96 TYR A N 1
ATOM 804 C CA . TYR A 1 96 ? 18.623 9.930 -22.954 1.00 92.31 96 TYR A CA 1
ATOM 805 C C . TYR A 1 96 ? 19.794 10.814 -23.381 1.00 92.31 96 TYR A C 1
ATOM 807 O O . TYR A 1 96 ? 19.979 11.908 -22.851 1.00 92.31 96 TYR A O 1
ATOM 815 N N . HIS A 1 97 ? 20.560 10.370 -24.374 1.00 91.31 97 HIS A N 1
ATOM 816 C CA . HIS A 1 97 ? 21.597 11.172 -25.021 1.00 91.31 97 HIS A CA 1
ATOM 817 C C . HIS A 1 97 ? 21.510 10.998 -26.538 1.00 91.31 97 HIS A C 1
ATOM 819 O O . HIS A 1 97 ? 21.625 9.880 -27.037 1.00 91.31 97 HIS A O 1
ATOM 825 N N . LYS A 1 98 ? 21.327 12.108 -27.270 1.00 87.44 98 LYS A N 1
ATOM 826 C CA . LYS A 1 98 ? 21.102 12.116 -28.732 1.00 87.44 98 LYS A CA 1
ATOM 827 C C . LYS A 1 98 ? 20.043 11.080 -29.147 1.00 87.44 98 LYS A C 1
ATOM 829 O O . LYS A 1 98 ? 20.332 10.182 -29.927 1.00 87.44 98 LYS A O 1
ATOM 834 N N . ASP A 1 99 ? 18.874 11.154 -28.50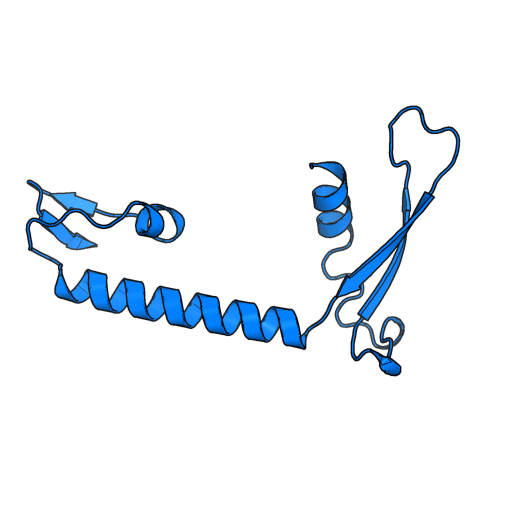5 1.00 86.81 99 ASP A N 1
ATOM 835 C CA . ASP A 1 99 ? 17.709 10.269 -28.692 1.00 86.81 99 ASP A CA 1
ATOM 836 C C . ASP A 1 99 ? 17.912 8.777 -28.367 1.00 86.81 99 ASP A C 1
ATOM 838 O O . ASP A 1 99 ? 16.964 7.991 -28.436 1.00 86.81 99 ASP A O 1
ATOM 842 N N . LYS A 1 100 ? 19.108 8.384 -27.914 1.00 88.56 100 LYS A N 1
ATOM 843 C CA . LYS A 1 100 ? 19.409 7.032 -27.435 1.00 88.56 100 LYS A CA 1
ATOM 844 C C . LYS A 1 100 ? 19.184 6.916 -25.937 1.00 88.56 100 LYS A C 1
ATOM 846 O O . LYS A 1 100 ? 19.614 7.782 -25.177 1.00 88.56 100 LYS A O 1
ATOM 851 N N . PHE A 1 101 ? 18.531 5.838 -25.519 1.00 91.00 101 PHE A N 1
ATOM 852 C CA . PHE A 1 101 ? 18.279 5.527 -24.112 1.00 91.00 101 PHE A CA 1
ATOM 853 C C . PHE A 1 101 ? 19.520 4.908 -23.446 1.00 91.00 101 PHE A C 1
ATOM 855 O O . PHE A 1 101 ? 20.166 4.057 -24.055 1.00 91.00 101 PHE A O 1
ATOM 862 N N . TYR A 1 102 ? 19.848 5.289 -22.206 1.00 87.19 102 TYR A N 1
ATOM 863 C CA . TYR A 1 102 ? 21.021 4.769 -21.474 1.00 87.19 102 TYR A CA 1
ATOM 864 C C . TYR A 1 102 ? 20.737 4.251 -20.055 1.00 87.19 102 TYR A C 1
ATOM 866 O O . TYR A 1 102 ? 21.640 3.677 -19.442 1.00 87.19 102 TYR A O 1
ATOM 874 N N . GLY A 1 103 ? 19.510 4.381 -19.552 1.00 83.44 103 GLY A N 1
ATOM 875 C CA . GLY A 1 103 ? 19.150 4.025 -18.174 1.00 83.44 103 GLY A CA 1
ATOM 876 C C . GLY A 1 103 ? 18.242 5.064 -17.558 1.00 83.44 103 GLY A C 1
ATOM 877 O O . GLY A 1 103 ? 18.647 6.245 -17.559 1.00 83.44 103 GLY A O 1
#

Sequence (103 aa):
ASFVHSLIMEHMGEFESKRACSIKAYRTYGMTVKAKLYADDETDRYFHIYYKAKKQASERARLEADLDRMEAEMDKIKGREYKLPKRYEHYFKLTYHKDKFYG